Protein AF-A0A8J2LAI0-F1 (afdb_monomer_lite)

pLDDT: mean 86.11, std 10.63, range [59.31, 95.94]

Foldseek 3Di:
DDDDDPPDDDDDDPCVVCVVVCCVPPVPPCPDDD

Secondary structure (DSSP, 8-state):
--SS-TTPPPP---GGGGHHHHHHHH----TT--

Structure (mmCIF, N/CA/C/O backbone):
data_AF-A0A8J2LAI0-F1
#
_entry.id   AF-A0A8J2LAI0-F1
#
loop_
_atom_site.group_PDB
_atom_site.id
_atom_site.type_symbol
_atom_site.label_atom_id
_atom_site.label_alt_id
_atom_site.label_comp_id
_atom_site.label_asym_id
_atom_site.label_entity_id
_atom_site.label_seq_id
_atom_site.pdbx_PDB_ins_code
_atom_site.Cartn_x
_atom_site.Cartn_y
_atom_site.Cartn_z
_atom_site.occupancy
_atom_site.B_iso_or_equiv
_atom_site.auth_seq_id
_atom_site.auth_comp_id
_atom_site.auth_asym_id
_atom_site.auth_atom_id
_atom_site.pdbx_PDB_model_num
ATOM 1 N N . HIS A 1 1 ? 20.125 -8.723 -10.311 1.00 59.53 1 HIS A N 1
ATOM 2 C CA . HIS A 1 1 ? 19.774 -7.702 -9.304 1.00 59.53 1 HIS A CA 1
ATOM 3 C C . HIS A 1 1 ? 20.382 -6.380 -9.737 1.00 59.53 1 HIS A C 1
ATOM 5 O O . HIS A 1 1 ? 21.573 -6.362 -10.015 1.00 59.53 1 HIS A O 1
ATOM 11 N N . GLY A 1 2 ? 19.585 -5.323 -9.881 1.00 78.81 2 GLY A N 1
ATOM 12 C CA . GLY A 1 2 ? 20.040 -4.027 -10.388 1.00 78.81 2 GLY A CA 1
ATOM 13 C C . GLY A 1 2 ? 19.184 -2.878 -9.857 1.00 78.81 2 GLY A C 1
ATOM 14 O O . GLY A 1 2 ? 18.173 -3.116 -9.201 1.00 78.81 2 GLY A O 1
ATOM 15 N N . CYS A 1 3 ? 19.622 -1.650 -10.127 1.00 88.62 3 CYS A N 1
ATOM 16 C CA . CYS A 1 3 ? 18.978 -0.395 -9.745 1.00 88.62 3 CYS A CA 1
ATOM 17 C C . CYS A 1 3 ? 19.047 0.562 -10.944 1.00 88.62 3 CYS A C 1
ATOM 19 O O . CYS A 1 3 ? 20.059 0.563 -11.645 1.00 88.62 3 CYS A O 1
ATOM 21 N N . ALA A 1 4 ? 17.990 1.350 -11.166 1.00 89.38 4 ALA A N 1
ATOM 22 C CA . ALA A 1 4 ? 17.940 2.428 -12.162 1.00 89.38 4 ALA A CA 1
ATOM 23 C C . ALA A 1 4 ? 18.393 2.021 -13.580 1.00 89.38 4 ALA A C 1
ATOM 25 O O . ALA A 1 4 ? 19.117 2.756 -14.253 1.00 89.38 4 ALA A O 1
ATOM 26 N N . ARG A 1 5 ? 17.994 0.830 -14.035 1.00 93.00 5 ARG A N 1
ATOM 27 C CA . ARG A 1 5 ? 18.298 0.382 -15.395 1.00 93.00 5 ARG A CA 1
ATOM 28 C C . ARG A 1 5 ? 17.362 1.071 -16.381 1.00 93.00 5 ARG A C 1
ATOM 30 O O . ARG A 1 5 ? 16.187 1.280 -16.090 1.00 93.00 5 ARG A O 1
ATOM 37 N N . MET A 1 6 ? 17.907 1.425 -17.541 1.00 91.69 6 MET A N 1
ATOM 38 C CA . MET A 1 6 ? 17.120 1.977 -18.640 1.00 91.69 6 MET A CA 1
ATOM 39 C C . MET A 1 6 ? 16.018 0.985 -19.026 1.00 91.69 6 MET A C 1
ATOM 41 O O . MET A 1 6 ? 16.255 -0.222 -19.022 1.00 91.69 6 MET A O 1
ATOM 45 N N . ASP A 1 7 ? 14.824 1.507 -19.299 1.00 92.00 7 ASP A N 1
ATOM 46 C CA . ASP A 1 7 ? 13.616 0.748 -19.655 1.00 92.00 7 ASP A CA 1
ATOM 47 C C . ASP A 1 7 ? 13.064 -0.197 -18.567 1.00 92.00 7 ASP A C 1
ATOM 49 O O . ASP A 1 7 ? 12.084 -0.905 -18.798 1.00 92.00 7 ASP A O 1
ATOM 53 N N . GLU A 1 8 ? 13.621 -0.175 -17.351 1.00 92.69 8 GLU A N 1
ATOM 54 C CA . GLU A 1 8 ? 13.055 -0.869 -16.192 1.00 92.69 8 GLU A CA 1
ATOM 55 C C . GLU A 1 8 ? 12.275 0.112 -15.305 1.00 92.69 8 GLU A C 1
ATOM 57 O O . GLU A 1 8 ? 12.783 1.150 -14.876 1.00 92.69 8 GLU A O 1
ATOM 62 N N . ALA A 1 9 ? 11.018 -0.223 -15.008 1.00 92.25 9 ALA A N 1
ATOM 63 C CA . ALA A 1 9 ? 10.173 0.606 -14.157 1.00 92.25 9 ALA A CA 1
ATOM 64 C C . ALA A 1 9 ? 10.595 0.533 -12.680 1.00 92.25 9 ALA A C 1
ATOM 66 O O . ALA A 1 9 ? 10.989 -0.516 -1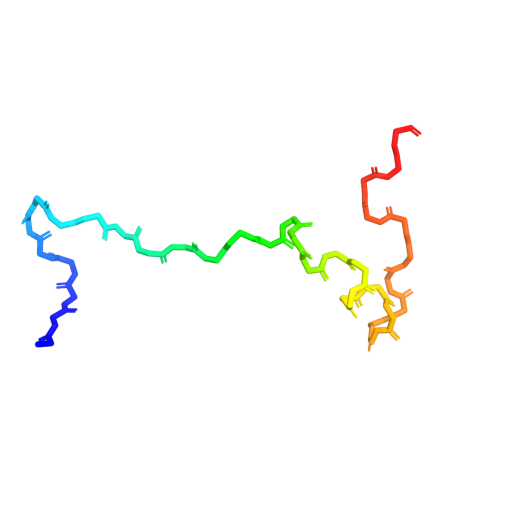2.167 1.00 92.25 9 ALA A O 1
ATOM 67 N N . GLY A 1 10 ? 10.431 1.653 -11.973 1.00 90.88 10 GLY A N 1
ATOM 68 C CA . GLY A 1 10 ? 10.529 1.686 -10.517 1.00 90.88 10 GLY A CA 1
ATOM 69 C C . GLY A 1 10 ? 9.375 0.924 -9.867 1.00 90.88 10 GLY A C 1
ATOM 70 O O . GLY A 1 10 ? 8.221 1.044 -10.280 1.00 90.88 10 GLY A O 1
ATOM 71 N N . VAL A 1 11 ? 9.683 0.150 -8.830 1.00 91.88 11 VAL A N 1
ATOM 72 C CA . VAL A 1 11 ? 8.679 -0.590 -8.060 1.00 91.88 11 VAL A CA 1
ATOM 73 C C . VAL A 1 11 ? 8.233 0.26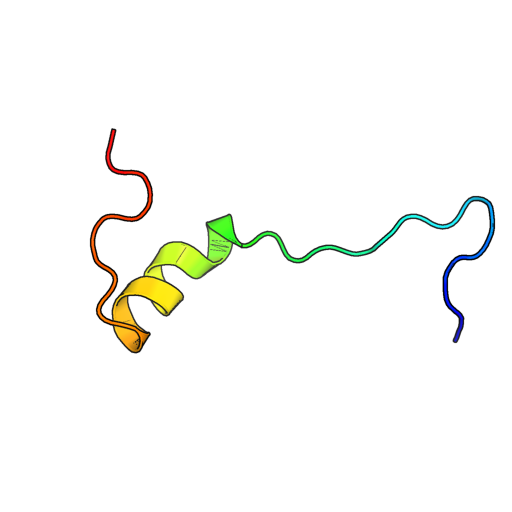0 -6.875 1.00 91.88 11 VAL A C 1
ATOM 75 O O . VAL A 1 11 ? 9.059 0.698 -6.078 1.00 91.88 11 VAL A O 1
ATOM 78 N N . TYR A 1 12 ? 6.923 0.458 -6.745 1.00 95.00 12 TYR A N 1
ATOM 79 C CA . TYR A 1 12 ? 6.310 1.169 -5.627 1.00 95.00 12 TYR A CA 1
ATOM 80 C C . TYR A 1 12 ? 5.236 0.304 -4.980 1.00 95.00 12 TYR A C 1
ATOM 82 O O . TYR A 1 12 ? 4.430 -0.328 -5.665 1.00 95.00 12 TYR A O 1
ATOM 90 N N . THR A 1 13 ? 5.191 0.314 -3.651 1.00 95.94 13 THR A N 1
ATOM 91 C CA . THR A 1 13 ? 4.096 -0.311 -2.911 1.00 95.94 13 THR A CA 1
ATOM 92 C C . THR A 1 13 ? 2.837 0.532 -3.055 1.00 95.94 13 THR A C 1
ATOM 94 O O . THR A 1 13 ? 2.854 1.747 -2.847 1.00 95.94 13 THR A O 1
ATOM 97 N N . ARG A 1 14 ? 1.712 -0.119 -3.350 1.00 95.31 14 ARG A N 1
ATOM 98 C CA . ARG A 1 14 ? 0.397 0.520 -3.317 1.00 95.31 14 ARG A CA 1
ATOM 99 C C . ARG A 1 14 ? -0.040 0.713 -1.862 1.00 95.31 14 ARG A C 1
ATOM 101 O O . ARG A 1 14 ? -0.682 -0.150 -1.275 1.00 95.31 14 ARG A O 1
ATOM 108 N N . VAL A 1 15 ? 0.322 1.855 -1.277 1.00 92.56 15 VAL A N 1
ATOM 109 C CA . VAL A 1 15 ? 0.057 2.165 0.143 1.00 92.56 15 VAL A CA 1
ATOM 110 C C . VAL A 1 15 ? -1.439 2.164 0.474 1.00 92.56 15 VAL A C 1
ATOM 112 O O . VAL A 1 15 ? -1.812 1.795 1.584 1.00 92.56 15 VAL A O 1
ATOM 115 N N . SER A 1 16 ? -2.302 2.505 -0.489 1.00 90.50 16 SER A N 1
ATOM 116 C CA . SER A 1 16 ? -3.757 2.540 -0.293 1.00 90.50 16 SER A CA 1
ATOM 117 C C . SER A 1 16 ? -4.357 1.202 0.158 1.00 90.50 16 SER A C 1
ATOM 119 O O . SER A 1 16 ? -5.362 1.216 0.857 1.00 90.50 16 SER A O 1
ATOM 121 N N . GLU A 1 17 ? -3.742 0.066 -0.193 1.00 93.94 17 GLU A N 1
ATOM 122 C CA . GLU A 1 17 ? -4.206 -1.272 0.222 1.00 93.94 17 GLU A CA 1
ATOM 123 C C . GLU A 1 17 ? -3.983 -1.546 1.716 1.00 93.94 17 GLU A C 1
ATOM 125 O O . GLU A 1 17 ? -4.628 -2.413 2.297 1.00 93.94 17 GLU A O 1
ATOM 130 N N . TYR A 1 18 ? -3.061 -0.821 2.351 1.00 92.38 18 TYR A N 1
ATOM 131 C CA . TYR A 1 18 ? -2.637 -1.072 3.730 1.00 92.38 18 TYR A CA 1
ATOM 132 C C . TYR A 1 18 ? -3.097 0.009 4.701 1.00 92.38 18 TYR A C 1
ATOM 134 O O . TYR A 1 18 ? -2.690 -0.010 5.860 1.00 92.38 18 TYR A O 1
ATOM 142 N N . THR A 1 19 ? -3.937 0.944 4.260 1.00 90.31 19 THR A N 1
ATOM 143 C CA . THR A 1 19 ? -4.428 2.054 5.089 1.00 90.31 19 THR A CA 1
ATOM 144 C C . THR A 1 19 ? -4.994 1.550 6.411 1.00 90.31 19 THR A C 1
ATOM 146 O O . THR A 1 19 ? -4.524 1.980 7.456 1.00 90.31 19 THR A O 1
ATOM 149 N N . SER A 1 20 ? -5.871 0.543 6.398 1.00 89.50 20 SER A N 1
ATOM 150 C CA . SER A 1 20 ? -6.443 -0.024 7.627 1.00 89.50 20 SER A CA 1
ATOM 151 C C . SER A 1 20 ? -5.390 -0.575 8.594 1.00 89.50 20 SER A C 1
ATOM 153 O O . SER A 1 20 ? -5.508 -0.378 9.801 1.00 89.50 20 SER A O 1
ATOM 155 N N . TRP A 1 21 ? -4.347 -1.243 8.088 1.00 92.62 21 TRP A N 1
ATOM 156 C CA . TRP A 1 21 ? -3.248 -1.722 8.929 1.00 92.62 21 TRP A CA 1
ATOM 157 C C . TRP A 1 21 ? -2.435 -0.549 9.490 1.00 92.62 21 TRP A C 1
ATOM 159 O O . TRP A 1 21 ? -2.131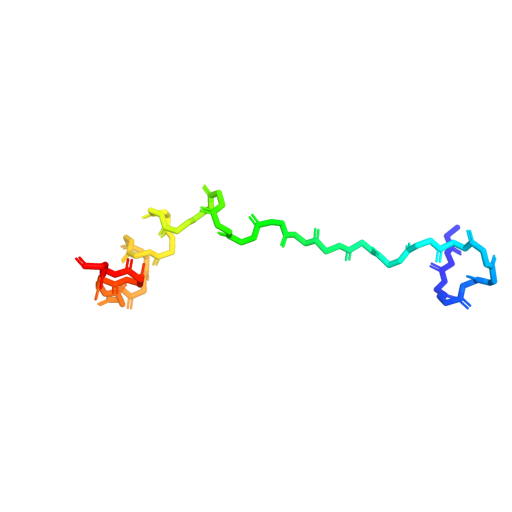 -0.528 10.680 1.00 92.62 21 TRP A O 1
ATOM 169 N N . ILE A 1 22 ? -2.123 0.456 8.670 1.00 91.50 22 ILE A N 1
ATOM 170 C CA . ILE A 1 22 ? -1.378 1.644 9.105 1.00 91.50 22 ILE A CA 1
ATOM 171 C C . ILE A 1 22 ? -2.140 2.383 10.213 1.00 91.50 22 ILE A C 1
ATOM 173 O O . ILE A 1 22 ? -1.546 2.703 11.242 1.00 91.50 22 ILE A O 1
ATOM 177 N N . GLU A 1 23 ? -3.445 2.608 10.053 1.00 90.81 23 GLU A N 1
ATOM 178 C CA . GLU A 1 23 ? -4.274 3.294 11.054 1.00 90.81 23 GLU A CA 1
ATOM 179 C C . GLU A 1 23 ? -4.281 2.539 12.396 1.00 90.81 23 GLU A C 1
ATOM 181 O O . GLU A 1 23 ? -4.079 3.147 13.450 1.00 90.81 23 GLU A O 1
ATOM 186 N N . GLN A 1 24 ? -4.414 1.205 12.363 1.00 91.88 24 GLN A N 1
ATOM 187 C CA . GLN A 1 24 ? -4.408 0.351 13.561 1.00 91.88 24 GLN A CA 1
ATOM 188 C C . GLN A 1 24 ? -3.088 0.404 14.342 1.00 91.88 24 GLN A C 1
ATOM 190 O O . GLN A 1 24 ? -3.097 0.263 15.563 1.00 91.88 24 GLN A O 1
ATOM 195 N N . ASN A 1 25 ? -1.958 0.596 13.657 1.00 94.12 25 ASN A N 1
ATOM 196 C CA . ASN A 1 25 ? -0.628 0.482 14.266 1.00 94.12 25 ASN A CA 1
ATOM 197 C C . ASN A 1 25 ? 0.023 1.831 14.594 1.00 94.12 25 ASN A C 1
ATOM 199 O O . ASN A 1 25 ? 1.009 1.868 15.325 1.00 94.12 25 ASN A O 1
ATOM 203 N N . THR A 1 26 ? -0.496 2.937 14.060 1.00 92.06 26 THR A N 1
ATOM 204 C CA . THR A 1 26 ? 0.119 4.267 14.221 1.00 92.06 26 THR A CA 1
ATOM 205 C C . THR A 1 26 ? -0.749 5.255 14.997 1.00 92.06 26 THR A C 1
ATOM 207 O O . THR A 1 26 ? -0.250 6.297 15.413 1.00 92.06 26 THR A O 1
ATOM 210 N N . GLY A 1 27 ? -2.042 4.965 15.190 1.00 84.44 27 GLY A N 1
ATOM 211 C CA . GLY A 1 27 ? -2.992 5.902 15.803 1.00 84.44 27 GLY A CA 1
ATOM 212 C C . GLY A 1 27 ? -3.328 7.107 14.915 1.00 84.44 27 GLY A C 1
ATOM 213 O O . GLY A 1 27 ? -4.082 7.99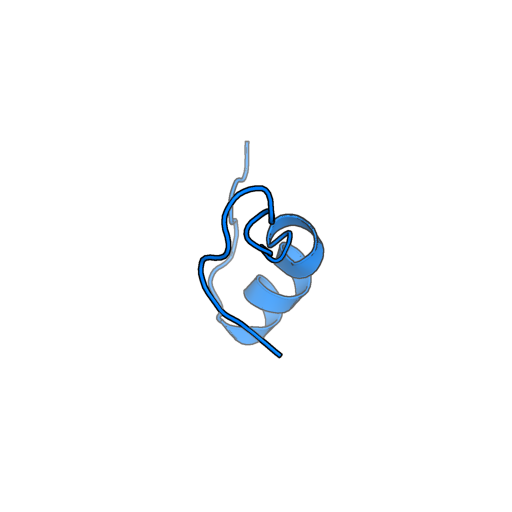0 15.325 1.00 84.44 27 GLY A O 1
ATOM 214 N N . ILE A 1 28 ? -2.795 7.142 13.691 1.00 84.81 28 ILE A N 1
ATOM 215 C CA . ILE A 1 28 ? -3.158 8.112 12.663 1.00 84.81 28 ILE A CA 1
ATOM 216 C C . ILE A 1 28 ? -4.511 7.666 12.111 1.00 84.81 28 ILE A C 1
ATOM 218 O O . ILE A 1 28 ? -4.575 6.803 11.248 1.00 84.81 28 ILE A O 1
ATOM 222 N N . HIS A 1 29 ? -5.599 8.202 12.656 1.00 76.94 29 HIS A N 1
ATOM 223 C CA . HIS A 1 29 ? -6.963 7.860 12.252 1.00 76.94 29 HIS A CA 1
ATOM 224 C C . HIS A 1 29 ? -7.495 8.886 11.236 1.00 76.94 29 HIS A C 1
ATOM 226 O O . HIS A 1 29 ? -7.305 10.090 11.430 1.00 76.94 29 HIS A O 1
ATOM 232 N N . ASN A 1 30 ? -8.243 8.433 10.219 1.00 72.44 30 ASN A N 1
ATOM 233 C CA . ASN A 1 30 ? -8.851 9.236 9.142 1.00 72.44 30 ASN A CA 1
ATOM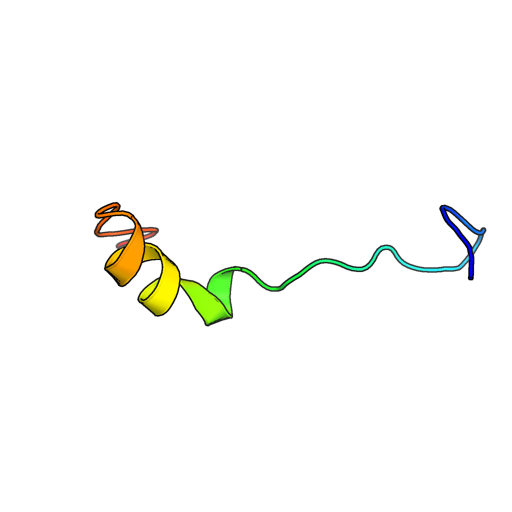 234 C C . ASN A 1 30 ? -7.896 9.623 7.999 1.00 72.44 30 ASN A C 1
ATOM 236 O O . ASN A 1 30 ? -7.935 10.761 7.517 1.00 72.44 30 ASN A O 1
ATOM 240 N N . PHE A 1 31 ? -7.058 8.702 7.525 1.00 70.88 31 PHE A N 1
ATOM 241 C CA . PHE A 1 31 ? -6.247 8.993 6.344 1.00 70.88 31 PHE A CA 1
ATOM 242 C C . PHE A 1 31 ? -7.153 9.029 5.098 1.00 70.88 31 PHE A C 1
ATOM 244 O O . PHE A 1 31 ? -7.609 7.998 4.617 1.00 70.88 31 PHE A O 1
ATOM 251 N N . CYS A 1 32 ? -7.431 10.237 4.591 1.00 67.00 32 CYS A N 1
ATOM 252 C CA . CYS A 1 32 ? -8.322 10.498 3.452 1.00 67.00 32 CYS A CA 1
ATOM 253 C C . CYS A 1 32 ? -9.822 10.246 3.725 1.00 67.00 32 CYS A C 1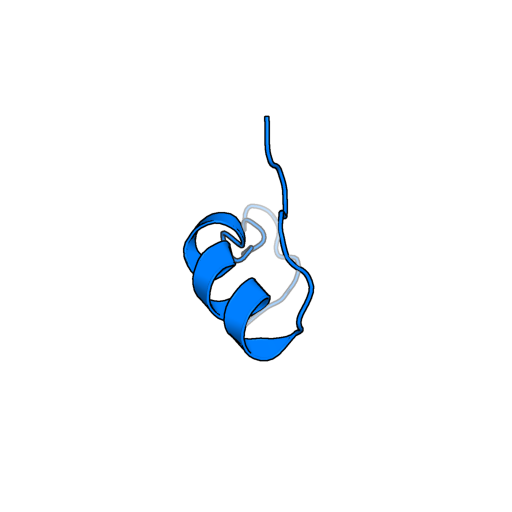
ATOM 255 O O . CYS A 1 32 ? -10.522 9.662 2.900 1.00 67.00 32 CYS A O 1
ATOM 257 N N . LYS A 1 33 ? -10.352 10.710 4.868 1.00 62.75 33 LYS A N 1
ATOM 258 C CA . LYS A 1 33 ? -11.811 10.884 4.964 1.00 62.75 33 LYS A CA 1
ATOM 259 C C . LYS A 1 33 ? -12.254 12.019 4.036 1.00 62.75 33 LYS A C 1
ATOM 261 O O . LYS A 1 33 ? -11.890 13.170 4.273 1.00 62.75 33 LYS A O 1
ATOM 266 N N . ALA A 1 34 ? -12.984 11.651 2.985 1.00 59.31 34 ALA A N 1
ATOM 267 C CA . ALA A 1 34 ? -13.843 12.546 2.214 1.00 59.31 34 ALA A CA 1
ATOM 268 C C . ALA A 1 34 ? -15.070 12.960 3.038 1.00 59.31 34 ALA A C 1
ATOM 270 O O . ALA A 1 34 ? -15.514 12.139 3.878 1.00 59.31 34 ALA A O 1
#

Organism: NCBI:txid39272

Sequence (34 aa):
HGCARMDEAGVYTRVSEYTSWIEQNTGIHNFCKA

Radius of gyration: 15.15 Å; chains: 1; bounding box: 34×20×36 Å